Protein AF-I3YS91-F1 (afdb_monomer)

Foldseek 3Di:
DDDVLLVVLVVLVVVQPDKDKLVRCCVPPNVPDDSVVSVVSVVVCCVVPVQQWDWDDQDPVRIIITHGDPCSVVQVVVVHVVVVVVVVVVVVVVVVVVVVVVVVVVVVVVVVVVVVVVVVVVVVVVVVVVVVVVVVVVVVVVVVVVVVVVVVVVVVVVVVVVVD

Secondary structure (DSSP, 8-state):
---HHHHHHHHHHHSTT--EEHHHHHHHH-TTS-HHHHHHHHHHHHHH-GGGEEEE---TT-PPEEEE-THHHHHHHTTHHHHHHHHHHHHHHHHHHHHHHHHHHHHHHHHHHHHHHHHHHHHHHHHHHHHHHHHHHHHHHHHHHHHHHHHHHHHHHHHHHHT-

Sequence (164 aa):
MKDNKDIILEFLSKNRNQEYNQRGLKEELFPALNEDIVKDLLYQIIKYKSNLLNVFNETNLGVLFVQYTGLVDSFLLNGGFTKIETDLKIEGGILQQKESLEIENLELENANMKYQESIREKEEQIRNLNKDNLRLNNWDIRFRWFIAIITFIIGFIINFILNR

Nearest PDB structures (foldseek):
  7ne9-assembly1_DDD  TM=6.459E-01  e=8.052E-02  Parasynechococcus marenigrum WH 8102
  7vo0-assembly1_H  TM=6.354E-01  e=1.847E-01  Streptomyces coelicolor A3(2)
  7x75-assembly1_K  TM=6.052E-01  e=4.514E-01  Streptomyces coelicolor A3(2)
  8s0f-assembly1_8  TM=6.708E-01  e=9.112E-01  Homo sapiens
  4rb1-assembly1_B-2  TM=6.482E-01  e=1.035E+00  Magnetospirillum gryphiswaldense MSR-1 v2

Organism: Aequorivita sublithincola (strain DSM 14238 / LMG 21431 / ACAM 643 / 9-3) (NCBI:txid746697)

Solvent-accessible surface area (backbone atoms only — not comparable to full-atom values): 8966 Å² total; per-residue (Å²): 131,81,40,70,62,44,55,52,52,52,51,28,66,74,40,54,91,49,75,41,38,34,62,57,47,23,69,76,76,34,73,90,55,55,53,68,57,46,42,48,47,51,49,52,48,40,72,76,42,54,75,41,44,47,71,49,78,64,42,101,83,74,49,48,35,38,27,46,33,89,51,39,62,61,42,50,76,72,44,37,58,43,42,53,56,50,51,54,52,50,53,53,50,51,49,53,52,50,52,53,52,52,51,51,50,54,52,51,52,52,51,51,52,56,51,53,52,54,50,54,54,50,53,50,51,52,53,50,52,52,51,50,52,53,50,52,53,55,46,52,57,53,50,53,53,50,52,53,51,52,53,51,52,52,52,51,52,54,52,57,62,73,77,105

pLDDT: mean 90.26, std 6.37, range [55.47, 97.38]

Structure (mmCIF, N/CA/C/O backbone):
data_AF-I3YS91-F1
#
_entry.id   AF-I3YS91-F1
#
loop_
_atom_site.group_PDB
_atom_site.id
_atom_site.type_symbol
_atom_site.label_atom_id
_atom_site.label_alt_id
_atom_site.label_comp_id
_atom_site.label_asym_id
_atom_site.label_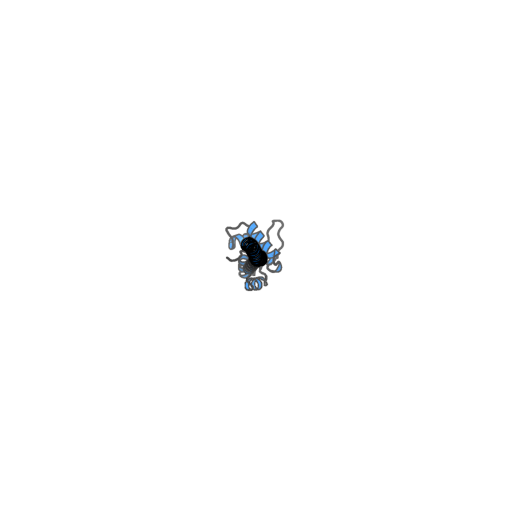entity_id
_atom_site.label_seq_id
_atom_site.pdbx_PDB_ins_code
_atom_site.Cartn_x
_atom_site.Cartn_y
_atom_site.Cartn_z
_atom_site.occupancy
_atom_site.B_iso_or_equiv
_atom_site.auth_seq_id
_atom_site.auth_comp_id
_atom_site.auth_asym_id
_atom_site.auth_atom_id
_atom_site.pdbx_PDB_model_num
ATOM 1 N N . MET A 1 1 ? -1.662 -5.785 20.286 1.00 69.75 1 MET A N 1
ATOM 2 C CA . MET A 1 1 ? -2.304 -5.085 21.419 1.00 69.75 1 MET A CA 1
ATOM 3 C C . MET A 1 1 ? -3.796 -5.116 21.152 1.00 69.75 1 MET A C 1
ATOM 5 O O . MET A 1 1 ? -4.166 -4.947 20.000 1.00 69.75 1 MET A O 1
ATOM 9 N N . LYS A 1 2 ? -4.614 -5.463 22.144 1.00 81.44 2 LYS A N 1
ATOM 10 C CA . LYS A 1 2 ? -6.062 -5.614 21.962 1.00 81.44 2 LYS A CA 1
ATOM 11 C C . LYS A 1 2 ? -6.729 -4.243 22.028 1.00 81.44 2 LYS A C 1
ATOM 13 O O . LYS A 1 2 ? -6.330 -3.448 22.876 1.00 81.44 2 LYS A O 1
ATOM 18 N N . ASP A 1 3 ? -7.688 -3.967 21.148 1.00 91.19 3 ASP A N 1
ATOM 19 C CA . ASP A 1 3 ? -8.396 -2.682 21.150 1.00 91.19 3 ASP A CA 1
ATOM 20 C C . ASP A 1 3 ? -9.199 -2.528 22.455 1.00 91.19 3 ASP A C 1
ATOM 22 O O . ASP A 1 3 ? -9.864 -3.464 22.910 1.00 91.19 3 ASP A O 1
ATOM 26 N N . ASN A 1 4 ? -9.153 -1.341 23.065 1.00 91.44 4 ASN A N 1
ATOM 27 C CA . ASN A 1 4 ? -9.882 -1.047 24.302 1.00 91.44 4 ASN A CA 1
ATOM 28 C C . ASN A 1 4 ? -11.399 -1.258 24.148 1.00 91.44 4 ASN A C 1
ATOM 30 O O . ASN A 1 4 ? -12.067 -1.639 25.109 1.00 91.44 4 ASN A O 1
ATOM 34 N N . LYS A 1 5 ? -11.947 -1.076 22.941 1.00 93.00 5 LYS A N 1
ATOM 35 C CA . LYS A 1 5 ? -13.353 -1.357 22.628 1.00 93.00 5 LYS A CA 1
ATOM 36 C C . LYS A 1 5 ? -13.676 -2.844 22.766 1.00 93.00 5 LYS A C 1
ATOM 38 O O . LYS A 1 5 ? -14.702 -3.190 23.345 1.00 93.00 5 LYS A O 1
ATOM 43 N N . ASP A 1 6 ? -12.787 -3.724 22.308 1.00 92.94 6 ASP A N 1
ATOM 44 C CA . ASP A 1 6 ? -12.970 -5.173 22.457 1.00 92.94 6 ASP A CA 1
ATOM 45 C C . ASP A 1 6 ? -12.884 -5.599 23.926 1.00 92.94 6 ASP A C 1
ATOM 47 O O . ASP A 1 6 ? -13.621 -6.485 24.348 1.00 92.94 6 ASP A O 1
ATOM 51 N N . ILE A 1 7 ? -12.041 -4.937 24.726 1.00 93.00 7 ILE A N 1
ATOM 52 C CA . ILE A 1 7 ? -11.949 -5.181 26.174 1.00 93.00 7 ILE A CA 1
ATOM 53 C C . ILE A 1 7 ? -13.278 -4.842 26.869 1.00 93.00 7 ILE A C 1
ATOM 55 O O . ILE A 1 7 ? -13.760 -5.633 27.683 1.00 93.00 7 ILE A O 1
ATOM 59 N N . ILE A 1 8 ? -13.905 -3.712 26.515 1.00 92.75 8 ILE A N 1
ATOM 60 C CA . ILE A 1 8 ? -15.240 -3.338 27.018 1.00 92.75 8 ILE A CA 1
ATOM 61 C C . ILE A 1 8 ? -16.268 -4.405 26.638 1.00 92.75 8 ILE A C 1
ATOM 63 O O . ILE A 1 8 ? -17.020 -4.882 27.488 1.00 92.75 8 ILE A O 1
ATOM 67 N N . LEU A 1 9 ? -16.290 -4.807 25.368 1.00 92.19 9 LEU A N 1
ATOM 68 C CA . LEU A 1 9 ? -17.232 -5.806 24.871 1.00 92.19 9 LEU A CA 1
ATOM 69 C C . LEU A 1 9 ? -17.065 -7.169 25.560 1.00 92.19 9 LEU A C 1
ATOM 71 O O . LEU A 1 9 ? -18.057 -7.806 25.917 1.00 92.19 9 LEU A O 1
ATOM 75 N N . GLU A 1 10 ? -15.831 -7.606 25.799 1.00 93.69 10 GLU A N 1
ATOM 76 C CA . GLU A 1 10 ? -15.554 -8.852 26.518 1.00 93.69 10 GLU A CA 1
ATOM 77 C C . GLU A 1 10 ? -16.002 -8.810 27.970 1.00 93.69 10 GLU A C 1
ATOM 79 O O . GLU A 1 10 ? -16.543 -9.793 28.482 1.00 93.69 10 GLU A O 1
ATOM 84 N N . PHE A 1 11 ? -15.791 -7.680 28.637 1.00 93.88 11 PHE A N 1
ATOM 85 C CA . PHE A 1 11 ? -16.259 -7.490 30.000 1.00 93.88 11 PHE A CA 1
ATOM 86 C C . PHE A 1 11 ? -17.786 -7.557 30.084 1.00 93.88 11 PHE A C 1
ATOM 88 O O . PHE A 1 11 ? -18.328 -8.270 30.930 1.00 93.88 11 PHE A O 1
ATOM 95 N N . LEU A 1 12 ? -18.484 -6.896 29.160 1.00 91.19 12 LEU A N 1
ATOM 96 C CA . LEU A 1 12 ? -19.942 -6.954 29.080 1.00 91.19 12 LEU A CA 1
ATOM 97 C C . LEU A 1 12 ? -20.440 -8.368 28.733 1.00 91.19 12 LEU A C 1
ATOM 99 O O . LEU A 1 12 ? -21.435 -8.817 29.296 1.00 91.19 12 LEU A O 1
ATOM 103 N N . SER A 1 13 ? -19.726 -9.116 27.882 1.00 91.44 13 SER A N 1
ATOM 104 C CA . SER A 1 13 ? -20.052 -10.522 27.577 1.00 91.44 13 SER A CA 1
ATOM 105 C C . SER A 1 13 ? -19.930 -11.450 28.790 1.00 91.44 13 SER A C 1
ATOM 107 O O . SER A 1 13 ? -20.696 -12.413 28.915 1.00 91.44 13 SER A O 1
ATOM 109 N N . LYS A 1 14 ? -19.022 -11.147 29.725 1.00 91.69 14 LYS A N 1
ATOM 110 C CA . LYS A 1 14 ? -18.905 -11.868 31.004 1.00 91.69 14 LYS A CA 1
ATOM 111 C C . LYS A 1 14 ? -19.992 -11.464 32.005 1.00 91.69 14 LYS A C 1
ATOM 113 O O . LYS A 1 14 ? -20.429 -12.307 32.782 1.00 91.69 14 LYS A O 1
ATOM 118 N N . ASN A 1 15 ? -20.475 -10.223 31.943 1.00 91.38 15 ASN A N 1
ATOM 119 C CA . ASN A 1 15 ? -21.446 -9.645 32.878 1.00 91.38 15 ASN A CA 1
ATOM 120 C C . ASN A 1 15 ? -22.791 -9.310 32.206 1.00 91.38 15 ASN A C 1
ATOM 122 O O . ASN A 1 15 ? -23.324 -8.212 32.343 1.00 91.38 15 ASN A O 1
ATOM 126 N N . ARG A 1 16 ? -23.361 -10.280 31.480 1.00 87.12 16 ARG A N 1
ATOM 127 C CA . ARG A 1 16 ? -24.479 -10.077 30.530 1.00 87.12 16 ARG A CA 1
ATOM 128 C C . ARG A 1 16 ? -25.725 -9.401 31.106 1.00 87.12 16 ARG A C 1
ATOM 130 O O . ARG A 1 16 ? -26.434 -8.718 30.378 1.00 87.12 16 ARG A O 1
ATOM 137 N N . ASN A 1 17 ? -25.994 -9.610 32.393 1.00 86.69 17 ASN A N 1
ATOM 138 C CA . ASN A 1 17 ? -27.211 -9.136 33.056 1.00 86.69 17 ASN A CA 1
ATOM 139 C C . ASN A 1 17 ? -27.021 -7.802 33.789 1.00 86.69 17 ASN A C 1
ATOM 141 O O . ASN A 1 17 ? -27.966 -7.322 34.407 1.00 86.69 17 ASN A O 1
ATOM 145 N N . GLN A 1 18 ? -25.818 -7.226 33.764 1.00 87.75 18 GLN A N 1
ATOM 146 C CA . GLN A 1 18 ? -25.514 -5.983 34.465 1.00 87.75 18 GLN A CA 1
ATOM 147 C C . GLN A 1 18 ? -25.410 -4.820 33.482 1.00 87.75 18 GLN A C 1
ATOM 149 O O . GLN A 1 18 ? -24.893 -4.949 32.372 1.00 87.75 18 GLN A O 1
ATOM 154 N N . GLU A 1 19 ? -25.938 -3.681 33.911 1.00 89.69 19 GLU A N 1
ATOM 155 C CA . GLU A 1 19 ? -25.785 -2.406 33.228 1.00 89.69 19 GLU A CA 1
ATOM 156 C C . GLU A 1 19 ? -24.573 -1.688 33.809 1.00 89.69 19 GLU A C 1
ATOM 158 O O . GLU A 1 19 ? -24.377 -1.662 35.026 1.00 89.69 19 GLU A O 1
ATOM 163 N N . TYR A 1 20 ? -23.778 -1.076 32.939 1.00 90.69 20 TYR A N 1
ATOM 164 C CA . TYR A 1 20 ? -22.620 -0.301 33.355 1.00 90.69 20 TYR A CA 1
ATOM 165 C C . TYR A 1 20 ? -22.677 1.094 32.754 1.00 90.69 20 TYR A C 1
ATOM 167 O O . TYR A 1 20 ? -23.084 1.285 31.609 1.00 90.69 20 TYR A O 1
ATOM 175 N N . ASN A 1 21 ? -22.232 2.073 33.535 1.00 90.12 21 ASN A N 1
ATOM 176 C CA . ASN A 1 21 ? -21.969 3.422 33.053 1.00 90.12 21 ASN A CA 1
ATOM 177 C C . ASN A 1 21 ? -20.466 3.645 32.837 1.00 90.12 21 ASN A C 1
ATOM 179 O O . ASN A 1 21 ? -19.640 2.803 33.201 1.00 90.12 21 ASN A O 1
ATOM 183 N N . GLN A 1 22 ? -20.096 4.800 32.274 1.00 90.00 22 GLN A N 1
ATOM 184 C CA . GLN A 1 22 ? -18.689 5.114 32.004 1.00 90.00 22 GLN A CA 1
ATOM 185 C C . GLN A 1 22 ? -17.802 5.091 33.262 1.00 90.00 22 GLN A C 1
ATOM 187 O O . GLN A 1 22 ? -16.633 4.719 33.178 1.00 90.00 22 GLN A O 1
ATOM 192 N N . ARG A 1 23 ? -18.355 5.435 34.433 1.00 90.62 23 ARG A N 1
ATOM 193 C CA . ARG A 1 23 ? -17.619 5.428 35.699 1.00 90.62 23 ARG A CA 1
ATOM 194 C C . ARG A 1 23 ? -17.347 4.002 36.179 1.00 90.62 23 ARG A C 1
ATOM 196 O O . ARG A 1 23 ? -16.210 3.692 36.507 1.00 90.62 23 ARG A O 1
ATOM 203 N N . GLY A 1 24 ? -18.352 3.129 36.144 1.00 89.88 24 GLY A N 1
ATOM 204 C CA . GLY A 1 24 ? -18.201 1.718 36.504 1.00 89.88 24 GLY A CA 1
ATOM 205 C C . GLY A 1 24 ? -17.226 0.993 35.576 1.00 89.88 24 GLY A C 1
ATOM 206 O O . GLY A 1 24 ? -16.358 0.264 36.041 1.00 89.88 24 GLY A O 1
ATOM 207 N N . LEU A 1 25 ? -17.288 1.259 34.266 1.00 91.94 25 LEU A N 1
ATOM 208 C CA . LEU A 1 25 ? -16.325 0.691 33.315 1.00 91.94 25 LEU A CA 1
ATOM 209 C C . LEU A 1 25 ? -14.904 1.219 33.530 1.00 91.94 25 LEU A C 1
ATOM 211 O O . LEU A 1 25 ? -13.947 0.463 33.383 1.00 91.94 25 LEU A O 1
ATOM 215 N N . LYS A 1 26 ? -14.743 2.498 33.884 1.00 93.75 26 LYS A N 1
ATOM 216 C CA . LYS A 1 26 ? -13.437 3.058 34.245 1.00 93.75 26 LYS A CA 1
ATOM 217 C C . LYS A 1 26 ? -12.863 2.362 35.477 1.00 93.75 26 LYS A C 1
ATOM 219 O O . LYS A 1 26 ? -11.717 1.931 35.430 1.00 93.75 26 LYS A O 1
ATOM 224 N N . GLU A 1 27 ? -13.637 2.269 36.556 1.00 93.06 27 GLU A N 1
ATOM 225 C CA . GLU A 1 27 ? -13.187 1.681 37.824 1.00 93.06 27 GLU A CA 1
ATOM 226 C C . GLU A 1 27 ? -12.754 0.212 37.644 1.00 93.06 27 GLU A C 1
ATOM 228 O O . GLU A 1 27 ? -11.719 -0.181 38.180 1.00 93.06 27 GLU A O 1
ATOM 233 N N . GLU A 1 28 ? -13.472 -0.558 36.821 1.00 92.56 28 GLU A N 1
ATOM 234 C CA . GLU A 1 28 ? -13.205 -1.988 36.598 1.00 92.56 28 GLU A CA 1
ATOM 235 C C . GLU A 1 28 ? -12.143 -2.278 35.521 1.00 92.56 28 GLU A C 1
ATOM 237 O O . GLU A 1 28 ? -11.308 -3.168 35.687 1.00 92.56 28 GLU A O 1
ATOM 242 N N . LEU A 1 29 ? -12.168 -1.564 34.390 1.00 92.19 29 LEU A N 1
ATOM 243 C CA . LEU A 1 29 ? -11.352 -1.906 33.215 1.00 92.19 29 LEU A CA 1
ATOM 244 C C . LEU A 1 29 ? -10.192 -0.950 32.975 1.00 92.19 29 LEU A C 1
ATOM 246 O O . LEU A 1 29 ? -9.141 -1.364 32.483 1.00 92.19 29 LEU A O 1
ATOM 250 N N . PHE A 1 30 ? -10.378 0.332 33.281 1.00 93.75 30 PHE A N 1
ATOM 251 C CA . PHE A 1 30 ? -9.448 1.381 32.880 1.00 93.75 30 PHE A CA 1
ATOM 252 C C . PHE A 1 30 ? -9.214 2.406 33.996 1.00 93.75 30 PHE A C 1
ATOM 254 O O . PHE A 1 30 ? -9.480 3.594 33.798 1.00 93.75 30 PHE A O 1
ATOM 261 N N . PRO A 1 31 ? -8.661 1.998 35.155 1.00 90.94 31 PRO A N 1
ATOM 262 C CA . PRO A 1 31 ? -8.525 2.884 36.314 1.00 90.94 31 PRO A CA 1
ATOM 263 C C . PRO A 1 31 ? -7.623 4.098 36.043 1.00 90.94 31 PRO A C 1
ATOM 265 O O . PRO A 1 31 ? -7.748 5.128 36.700 1.00 90.94 31 PRO A O 1
ATOM 268 N N . ALA A 1 32 ? -6.729 3.992 35.055 1.00 91.12 32 ALA A N 1
ATOM 269 C CA . ALA A 1 32 ? -5.846 5.071 34.621 1.00 91.12 32 ALA A CA 1
ATOM 270 C C . ALA A 1 32 ? -6.478 6.035 33.595 1.00 91.12 32 ALA A C 1
ATOM 272 O O . ALA A 1 32 ? -5.897 7.086 33.325 1.00 91.12 32 ALA A O 1
ATOM 273 N N . LEU A 1 33 ? -7.623 5.692 32.989 1.00 92.25 33 LEU A N 1
ATOM 274 C CA . LEU A 1 33 ? -8.277 6.534 31.983 1.00 92.25 33 LEU A CA 1
ATOM 275 C C . LEU A 1 33 ? -9.258 7.520 32.619 1.00 92.25 33 LEU A C 1
ATOM 277 O O . LEU A 1 33 ? -9.809 7.298 33.698 1.00 92.25 33 LEU A O 1
ATOM 281 N N . ASN A 1 34 ? -9.498 8.622 31.912 1.00 92.25 34 ASN A N 1
ATOM 282 C CA . ASN A 1 34 ? -10.510 9.589 32.307 1.00 92.25 34 ASN A CA 1
ATOM 283 C C . ASN A 1 34 ? -11.914 9.120 31.888 1.00 92.25 34 ASN A C 1
ATOM 285 O O . ASN A 1 34 ? -12.062 8.405 30.895 1.00 92.25 34 ASN A O 1
ATOM 289 N N . GLU A 1 35 ? -12.948 9.542 32.619 1.00 89.50 35 GLU A N 1
ATOM 290 C CA . GLU A 1 35 ? -14.338 9.120 32.358 1.00 89.50 35 GLU A CA 1
ATOM 291 C C . GLU A 1 35 ? -14.805 9.530 30.960 1.00 89.50 35 GLU A C 1
ATOM 293 O O . GLU A 1 35 ? -15.455 8.743 30.275 1.00 89.50 35 GLU A O 1
ATOM 298 N N . ASP A 1 36 ? -14.383 10.709 30.500 1.00 88.94 36 ASP A N 1
ATOM 299 C CA . ASP A 1 36 ? -14.676 11.209 29.156 1.00 88.94 36 ASP A CA 1
ATOM 300 C C . ASP A 1 36 ? -14.083 10.320 28.057 1.00 88.94 36 ASP A C 1
ATOM 302 O O . ASP A 1 36 ? -14.711 10.117 27.023 1.00 88.94 36 ASP A O 1
ATOM 306 N N . ILE A 1 37 ? -12.901 9.736 28.287 1.00 91.62 37 ILE A N 1
ATOM 307 C CA . ILE A 1 37 ? -12.258 8.833 27.319 1.00 91.62 37 ILE A CA 1
ATOM 308 C C . ILE A 1 37 ? -13.036 7.519 27.243 1.00 91.62 37 ILE A C 1
ATOM 310 O O . ILE A 1 37 ? -13.280 7.003 26.156 1.00 91.62 37 ILE A O 1
ATOM 314 N N . VAL A 1 38 ? -13.459 6.977 28.389 1.00 92.06 38 VAL A N 1
ATOM 315 C CA . VAL A 1 38 ? -14.287 5.761 28.419 1.00 92.06 38 VAL A CA 1
ATOM 316 C C . VAL A 1 38 ? -15.637 6.018 27.749 1.00 92.06 38 VAL A C 1
ATOM 318 O O . VAL A 1 38 ? -16.109 5.185 26.977 1.00 92.06 38 VAL A O 1
ATOM 321 N N . LYS A 1 39 ? -16.229 7.196 27.975 1.00 91.31 39 LYS A N 1
ATOM 322 C CA . LYS A 1 39 ? -17.451 7.627 27.293 1.00 91.31 39 LYS A CA 1
ATOM 323 C C . LYS A 1 39 ? -17.253 7.724 25.777 1.00 91.31 39 LYS A C 1
ATOM 325 O O . LYS A 1 39 ? -18.088 7.225 25.026 1.00 91.31 39 LYS A O 1
ATOM 330 N N . ASP A 1 40 ? -16.143 8.302 25.323 1.00 92.25 40 ASP A N 1
ATOM 331 C CA . ASP A 1 40 ? -15.808 8.375 23.899 1.00 92.25 40 ASP A CA 1
ATOM 332 C C . ASP A 1 40 ? -15.663 6.979 23.274 1.00 92.25 40 ASP A C 1
ATOM 334 O O . ASP A 1 40 ? -16.247 6.712 22.224 1.00 92.25 40 ASP A O 1
ATOM 338 N N . LEU A 1 41 ? -14.998 6.037 23.954 1.00 92.12 41 LEU A N 1
ATOM 339 C CA . LEU A 1 41 ? -14.907 4.644 23.497 1.00 92.12 41 LEU A CA 1
ATOM 340 C C . LEU A 1 41 ? -16.289 3.999 23.323 1.00 92.12 41 LEU A C 1
ATOM 342 O O . LEU A 1 41 ? -16.522 3.314 22.324 1.00 92.12 41 LEU A O 1
ATOM 346 N N . LEU A 1 42 ? -17.223 4.238 24.249 1.00 91.38 42 LEU A N 1
ATOM 347 C CA . LEU A 1 42 ? -18.601 3.756 24.116 1.00 91.38 42 LEU A CA 1
ATOM 348 C C . LEU A 1 42 ? -19.299 4.368 22.900 1.00 91.38 42 LEU A C 1
ATOM 350 O O . LEU A 1 42 ? -19.907 3.635 22.117 1.00 91.38 42 LEU A O 1
ATOM 354 N N . TYR A 1 43 ? -19.170 5.680 22.684 1.00 91.62 43 TYR A N 1
ATOM 355 C CA . TYR A 1 43 ? -19.719 6.313 21.484 1.00 91.62 43 TYR A CA 1
ATOM 356 C C . TYR A 1 43 ? -19.094 5.774 20.203 1.00 91.62 43 TYR A C 1
ATOM 358 O O . TYR A 1 43 ? -19.814 5.597 19.224 1.00 91.62 43 TYR A O 1
ATOM 366 N N . GLN A 1 44 ? -17.795 5.476 20.183 1.00 90.94 44 GLN A N 1
ATOM 367 C CA . GLN A 1 44 ? -17.154 4.866 19.020 1.00 90.94 44 GLN A CA 1
ATOM 368 C C . GLN A 1 44 ? -17.749 3.486 18.710 1.00 90.94 44 GLN A C 1
ATOM 370 O O . GLN A 1 44 ? -18.043 3.203 17.547 1.00 90.94 44 GLN A O 1
ATOM 375 N N . ILE A 1 45 ? -17.987 2.654 19.733 1.00 91.06 45 ILE A N 1
ATOM 376 C CA . ILE A 1 45 ? -18.650 1.350 19.565 1.00 91.06 45 ILE A CA 1
ATOM 377 C C . ILE A 1 45 ? -20.056 1.544 18.987 1.00 91.06 45 ILE A C 1
ATOM 379 O O . ILE A 1 45 ? -20.398 0.919 17.983 1.00 91.06 45 ILE A O 1
ATOM 383 N N . ILE A 1 46 ? -20.845 2.444 19.580 1.00 89.62 46 ILE A N 1
ATOM 384 C CA . ILE A 1 46 ? -22.226 2.725 19.162 1.00 89.62 46 ILE A CA 1
ATOM 385 C C . ILE A 1 46 ? -22.267 3.283 17.735 1.00 89.62 46 ILE A C 1
ATOM 387 O O . ILE A 1 46 ? -23.090 2.858 16.926 1.00 89.62 46 ILE A O 1
ATOM 391 N N . LYS A 1 47 ? -21.370 4.215 17.403 1.00 89.75 47 LYS A N 1
ATOM 392 C CA . LYS A 1 47 ? -21.275 4.837 16.079 1.00 89.75 47 LYS A CA 1
ATOM 393 C C . LYS A 1 47 ? -20.918 3.815 15.010 1.00 89.75 47 LYS A C 1
ATOM 395 O O . LYS A 1 47 ? -21.476 3.862 13.919 1.00 89.75 47 LYS A O 1
ATOM 400 N N . TYR A 1 48 ? -19.979 2.921 15.309 1.00 86.88 48 TYR A N 1
ATOM 401 C CA . TYR A 1 48 ? -19.556 1.909 14.351 1.00 86.88 48 TYR A CA 1
ATOM 402 C C . TYR A 1 48 ? -20.625 0.831 14.174 1.00 86.88 48 TYR A C 1
ATOM 404 O O . TYR A 1 48 ? -20.904 0.402 13.054 1.00 86.88 48 TYR A O 1
ATOM 412 N N . LYS A 1 49 ? -21.233 0.384 15.278 1.00 86.06 49 LYS A N 1
ATOM 413 C CA . LYS A 1 49 ? -22.229 -0.680 15.246 1.00 86.06 49 LYS A CA 1
ATOM 414 C C . LYS A 1 49 ? -23.194 -0.576 16.429 1.00 86.06 49 LYS A C 1
ATOM 416 O O . LYS A 1 49 ? -23.016 -1.199 17.474 1.00 86.06 49 LYS A O 1
ATOM 421 N N . SER A 1 50 ? -24.257 0.197 16.221 1.00 85.31 50 SER A N 1
ATOM 422 C CA . SER A 1 50 ? -25.235 0.581 17.249 1.00 85.31 50 SER A CA 1
ATOM 423 C C . SER A 1 50 ? -25.987 -0.584 17.886 1.00 85.31 50 SER A C 1
ATOM 425 O O . SER A 1 50 ? -26.450 -0.463 19.012 1.00 85.31 50 SER A O 1
ATOM 427 N N . ASN A 1 51 ? -26.083 -1.726 17.204 1.00 87.69 51 ASN A N 1
ATOM 428 C CA . ASN A 1 51 ? -26.752 -2.920 17.713 1.00 87.69 51 ASN A CA 1
ATOM 429 C C . ASN A 1 51 ? -25.851 -3.828 18.567 1.00 87.69 51 ASN A C 1
ATOM 431 O O . ASN A 1 51 ? -26.327 -4.857 19.037 1.00 87.69 51 ASN A O 1
ATOM 435 N N . LEU A 1 52 ? -24.572 -3.487 18.775 1.00 88.56 52 LEU A N 1
ATOM 436 C CA . LEU A 1 52 ? -23.707 -4.253 19.682 1.00 88.56 52 LEU A CA 1
ATOM 437 C C . LEU A 1 52 ? -24.046 -4.019 21.153 1.00 88.56 52 LEU A C 1
ATOM 439 O O . LEU A 1 52 ? -23.822 -4.912 21.965 1.00 88.56 52 LEU A O 1
ATOM 443 N N . LEU A 1 53 ? -24.586 -2.855 21.505 1.00 89.50 53 LEU A N 1
ATOM 444 C CA . LEU A 1 53 ? -24.876 -2.481 22.885 1.00 89.50 53 LEU A CA 1
ATOM 445 C C . LEU A 1 53 ? -26.337 -2.059 23.014 1.00 89.50 53 LEU A C 1
ATOM 447 O O . LEU A 1 53 ? -26.845 -1.308 22.185 1.00 89.50 53 LEU A O 1
ATOM 451 N N . ASN A 1 54 ? -26.991 -2.501 24.084 1.00 85.25 54 ASN A N 1
ATOM 452 C CA . ASN A 1 54 ? -28.244 -1.903 24.517 1.00 85.25 54 ASN A CA 1
ATOM 453 C C . ASN A 1 54 ? -27.887 -0.607 25.234 1.00 85.25 54 ASN A C 1
ATOM 455 O O . ASN A 1 54 ? -27.240 -0.636 26.280 1.00 85.25 54 ASN A O 1
ATOM 459 N N . VAL A 1 55 ? -28.260 0.520 24.638 1.00 84.19 55 VAL A N 1
ATOM 460 C CA . VAL A 1 55 ? -27.984 1.847 25.183 1.00 84.19 55 VAL A CA 1
ATOM 461 C C . VAL A 1 55 ? -29.258 2.371 25.824 1.00 84.19 55 VAL A C 1
ATOM 463 O O . VAL A 1 55 ? -30.269 2.548 25.142 1.00 84.19 55 VAL A O 1
ATOM 466 N N . PHE A 1 56 ? -29.209 2.631 27.125 1.00 80.00 56 PHE A N 1
ATOM 467 C CA . PHE A 1 56 ? -30.292 3.305 27.830 1.00 80.00 56 PHE A CA 1
ATOM 468 C C . PHE A 1 56 ? -30.020 4.809 27.805 1.00 80.00 56 PHE A C 1
ATOM 470 O O . PHE A 1 56 ? -28.873 5.232 27.966 1.00 80.00 56 PHE A O 1
ATOM 477 N N . ASN A 1 57 ? -31.069 5.593 27.526 1.00 66.12 57 ASN A N 1
ATOM 478 C CA . ASN A 1 57 ? -30.984 7.024 27.227 1.00 66.12 57 ASN A CA 1
ATOM 479 C C . ASN A 1 57 ? -30.006 7.767 28.141 1.00 66.12 57 ASN A C 1
ATOM 481 O O . ASN A 1 57 ? -30.028 7.609 29.364 1.00 66.12 57 ASN A O 1
ATOM 485 N N . GLU A 1 58 ? -29.187 8.618 27.524 1.00 70.31 58 GLU A N 1
ATOM 486 C CA . GLU A 1 58 ? -28.282 9.498 28.243 1.00 70.31 58 GLU A CA 1
ATOM 487 C C . GLU A 1 58 ? -29.095 10.395 29.177 1.00 70.31 58 GLU A C 1
ATOM 489 O O . GLU A 1 58 ? -30.016 11.102 28.761 1.00 70.31 58 GLU A O 1
ATOM 494 N N . THR A 1 59 ? -28.792 10.323 30.470 1.00 71.75 59 THR A N 1
ATOM 495 C CA . THR A 1 59 ? -29.437 11.208 31.444 1.00 71.75 59 THR A CA 1
ATOM 496 C C . THR A 1 59 ? -29.087 12.665 31.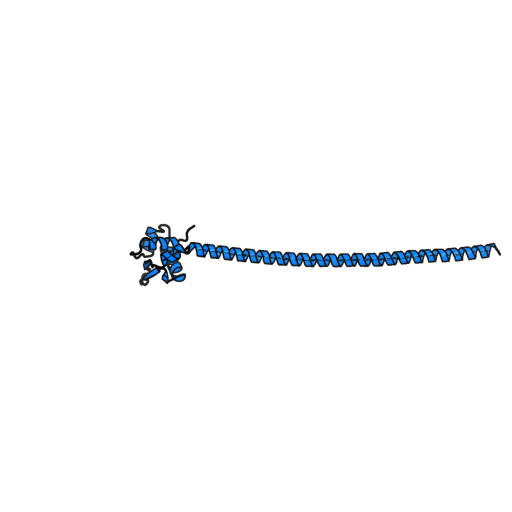125 1.00 71.75 59 THR A C 1
ATOM 498 O O . THR A 1 59 ? -28.041 12.940 30.541 1.00 71.75 59 THR A O 1
ATOM 501 N N . ASN A 1 60 ? -29.887 13.630 31.592 1.00 69.06 60 ASN A N 1
ATOM 502 C CA . ASN A 1 60 ? -29.575 15.067 31.462 1.00 69.06 60 ASN A CA 1
ATOM 503 C C . ASN A 1 60 ? -28.202 15.468 32.056 1.00 69.06 60 ASN A C 1
ATOM 505 O O . ASN A 1 60 ? -27.741 16.586 31.855 1.00 69.06 60 ASN A O 1
ATOM 509 N N . LEU A 1 61 ? -27.566 14.563 32.805 1.00 65.81 61 LEU A N 1
ATOM 510 C CA . LEU A 1 61 ? -26.246 14.704 33.417 1.00 65.81 61 LEU A CA 1
ATOM 511 C C . LEU A 1 61 ? -25.116 14.106 32.559 1.00 65.81 61 LEU A C 1
ATOM 513 O O . LEU A 1 61 ? -23.975 14.045 33.008 1.00 65.81 61 LEU A O 1
ATOM 517 N N . GLY A 1 62 ? -25.412 13.631 31.348 1.00 74.25 62 GLY A N 1
ATOM 518 C CA . GLY A 1 62 ? -24.420 13.075 30.432 1.00 74.25 62 GLY A CA 1
ATOM 519 C C . GLY A 1 62 ? -23.938 11.665 30.795 1.00 74.25 62 GLY A C 1
ATOM 520 O O . GLY A 1 62 ? -22.840 11.268 30.395 1.00 74.25 62 GLY A O 1
ATOM 521 N N . VAL A 1 63 ? -24.709 10.919 31.594 1.00 78.81 63 VAL A N 1
ATOM 522 C CA . VAL A 1 63 ? -24.390 9.530 31.971 1.00 78.81 63 VAL A CA 1
ATOM 523 C C . VAL A 1 63 ? -24.996 8.564 30.965 1.00 78.81 63 VAL A C 1
ATOM 525 O O . VAL A 1 63 ? -26.213 8.573 30.778 1.00 78.81 63 VAL A O 1
ATOM 528 N N . LEU A 1 64 ? -24.138 7.742 30.357 1.00 84.62 64 LEU A N 1
ATOM 529 C CA . LEU A 1 64 ? -24.488 6.747 29.350 1.00 84.62 64 LEU A CA 1
ATOM 530 C C . LEU A 1 64 ? -24.470 5.361 29.993 1.00 84.62 64 LEU A C 1
ATOM 532 O O . LEU A 1 64 ? -23.432 4.933 30.499 1.00 84.62 64 LEU A O 1
ATOM 536 N N . PHE A 1 65 ? -25.601 4.661 29.958 1.00 86.06 65 PHE A N 1
ATOM 537 C CA . PHE A 1 65 ? -25.702 3.288 30.444 1.00 86.06 65 PHE A CA 1
ATOM 538 C C . PHE A 1 65 ? -25.724 2.326 29.264 1.00 86.06 65 PHE A C 1
ATOM 540 O O . PHE A 1 65 ? -26.494 2.502 28.317 1.00 86.06 65 PHE A O 1
ATOM 547 N N . VAL A 1 66 ? -24.869 1.310 29.332 1.00 88.75 66 VAL A N 1
ATOM 548 C CA . VAL A 1 66 ? -24.743 0.286 28.300 1.00 88.75 66 VAL A CA 1
ATOM 549 C C . VAL A 1 66 ? -24.890 -1.105 28.897 1.00 88.75 66 VAL A C 1
ATOM 551 O O . VAL A 1 66 ? -24.446 -1.380 30.014 1.00 88.75 66 VAL A O 1
ATOM 554 N N . GLN A 1 67 ? -25.490 -1.996 28.119 1.00 89.44 67 GLN A N 1
ATOM 555 C CA . GLN A 1 67 ? -25.619 -3.409 28.440 1.00 89.44 67 GLN A CA 1
ATOM 556 C C . GLN A 1 67 ? -25.249 -4.264 27.230 1.00 89.44 67 GLN A C 1
ATOM 558 O O . GLN A 1 67 ? -25.385 -3.862 26.070 1.00 89.44 67 GLN A O 1
ATOM 563 N N . TYR A 1 68 ? -24.765 -5.465 27.528 1.00 90.62 68 TYR A N 1
ATOM 564 C CA . TYR A 1 68 ? -24.484 -6.504 26.551 1.00 90.62 68 TYR A CA 1
ATOM 565 C C . TYR A 1 68 ? -25.694 -6.816 25.655 1.00 90.62 68 TYR A C 1
ATOM 567 O O . TYR A 1 68 ? -26.836 -6.870 26.110 1.00 90.62 68 TYR A O 1
ATOM 575 N N . THR A 1 69 ? -25.415 -7.120 24.388 1.00 88.38 69 THR A N 1
ATOM 576 C CA . THR A 1 69 ? -26.375 -7.741 23.467 1.00 88.38 69 THR A CA 1
ATOM 577 C C . THR A 1 69 ? -25.840 -9.087 22.994 1.00 88.38 69 THR A C 1
ATOM 579 O O . THR A 1 69 ? -24.628 -9.281 22.894 1.00 88.38 69 THR A O 1
ATOM 582 N N . GLY A 1 70 ? -26.729 -10.002 22.599 1.00 85.75 70 GLY A N 1
ATOM 583 C CA . GLY A 1 70 ? -26.330 -11.303 22.040 1.00 85.75 70 GLY A CA 1
ATOM 584 C C . GLY A 1 70 ? -25.445 -11.223 20.783 1.00 85.75 70 GLY A C 1
ATOM 585 O O . GLY A 1 70 ? -24.844 -12.219 20.390 1.00 85.75 70 GLY A O 1
ATOM 586 N N . LEU A 1 71 ? -25.330 -10.047 20.150 1.00 88.44 71 LEU A N 1
ATOM 587 C CA . LEU A 1 71 ? -24.496 -9.833 18.965 1.00 88.44 71 LEU A CA 1
ATOM 588 C C . LEU A 1 71 ? -23.011 -9.636 19.298 1.00 88.44 71 LEU A C 1
ATOM 590 O O . LEU A 1 71 ? -22.169 -9.852 18.423 1.00 88.44 71 LEU A O 1
ATOM 594 N N . VAL A 1 72 ? -22.678 -9.277 20.541 1.00 89.62 72 VAL A N 1
ATOM 595 C CA . VAL A 1 72 ? -21.294 -9.032 20.975 1.00 89.62 72 VAL A CA 1
ATOM 596 C C . VAL A 1 72 ? -20.426 -10.276 20.812 1.00 89.62 72 VAL A C 1
ATOM 598 O O . VAL A 1 72 ? -19.331 -10.179 20.264 1.00 89.62 72 VAL A O 1
ATOM 601 N N . ASP A 1 73 ? -20.926 -11.454 21.194 1.00 89.06 73 ASP A N 1
ATOM 602 C CA . ASP A 1 73 ? -20.157 -12.703 21.094 1.00 89.06 73 ASP A CA 1
ATOM 603 C C . ASP A 1 73 ? -19.814 -13.022 19.638 1.00 89.06 73 ASP A C 1
ATOM 605 O O . ASP A 1 73 ? -18.666 -13.311 19.308 1.00 89.06 73 ASP A O 1
ATOM 609 N N . SER A 1 74 ? -20.802 -12.902 18.745 1.00 91.12 74 SER A N 1
ATOM 610 C CA . SER A 1 74 ? -20.597 -13.123 17.311 1.00 91.12 74 SER A CA 1
ATOM 611 C C . SER A 1 74 ? -19.603 -12.126 16.710 1.00 91.12 74 SER A C 1
ATOM 613 O O . SER A 1 74 ? -18.830 -12.473 15.821 1.00 91.12 74 SER A O 1
ATOM 615 N N . PHE A 1 75 ? -19.589 -10.887 17.200 1.00 92.44 75 PHE A N 1
ATOM 616 C CA . PHE A 1 75 ? -18.675 -9.853 16.733 1.00 92.44 75 PHE A CA 1
ATOM 617 C C . PHE A 1 75 ? -17.237 -10.105 17.205 1.00 92.44 75 PHE A C 1
ATOM 619 O O . PHE A 1 75 ? -16.312 -10.050 16.395 1.00 92.44 75 PHE A O 1
ATOM 626 N N . LEU A 1 76 ? -17.057 -10.461 18.479 1.00 91.62 76 LEU A N 1
ATOM 627 C CA . LEU A 1 76 ? -15.752 -10.806 19.045 1.00 91.62 76 LEU A CA 1
ATOM 628 C C . LEU A 1 76 ? -15.171 -12.084 18.421 1.00 91.62 76 LEU A C 1
ATOM 630 O O . LEU A 1 76 ? -13.983 -12.117 18.109 1.00 91.62 76 LEU A O 1
ATOM 634 N N . LEU A 1 77 ? -16.001 -13.102 18.154 1.00 91.62 77 LEU A N 1
ATOM 635 C CA . LEU A 1 77 ? -15.583 -14.319 17.440 1.00 91.62 77 LEU A CA 1
ATOM 636 C C . LEU A 1 77 ? -15.078 -14.025 16.023 1.00 91.62 77 LEU A C 1
ATOM 638 O O . LEU A 1 77 ? -1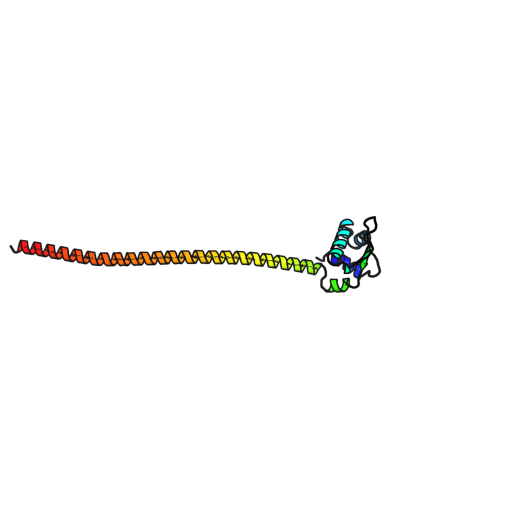4.172 -14.697 15.538 1.00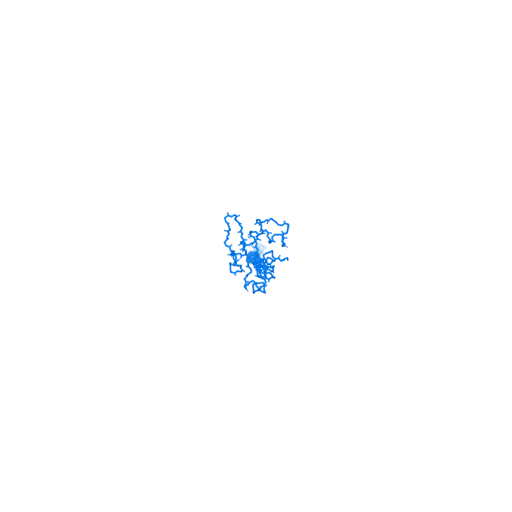 91.62 77 LEU A O 1
ATOM 642 N N . ASN A 1 78 ? -15.624 -12.994 15.375 1.00 90.25 78 ASN A N 1
ATOM 643 C CA . ASN A 1 78 ? -15.168 -12.534 14.065 1.00 90.25 78 ASN A CA 1
ATOM 644 C C . ASN A 1 78 ? -13.919 -11.632 14.131 1.00 90.25 78 ASN A C 1
ATOM 646 O O . ASN A 1 78 ? -13.512 -11.084 13.107 1.00 90.25 78 ASN A O 1
ATOM 650 N N . GLY A 1 79 ? -13.288 -11.499 15.303 1.00 86.81 79 GLY A N 1
ATOM 651 C CA . GLY A 1 79 ? -12.045 -10.751 15.508 1.00 86.81 79 GLY A CA 1
ATOM 652 C C . GLY A 1 79 ? -12.223 -9.329 16.048 1.00 86.81 79 GLY A C 1
ATOM 653 O O . GLY A 1 79 ? -11.220 -8.661 16.303 1.00 86.81 79 GLY A O 1
ATOM 654 N N . GLY A 1 80 ? -13.464 -8.877 16.252 1.00 91.94 80 GLY A N 1
ATOM 655 C CA . GLY A 1 80 ? -13.772 -7.601 16.898 1.00 91.94 80 GLY A CA 1
ATOM 656 C C . GLY A 1 80 ? -13.224 -6.362 16.179 1.00 91.94 80 GLY A C 1
ATOM 657 O O . GLY A 1 80 ? -12.941 -6.370 14.977 1.00 91.94 80 GLY A O 1
ATOM 658 N N . PHE A 1 81 ? -13.068 -5.278 16.935 1.00 92.19 81 PHE A N 1
ATOM 659 C CA . PHE A 1 81 ? -12.461 -4.030 16.473 1.00 92.19 81 PHE A CA 1
ATOM 660 C C . PHE A 1 81 ? -10.969 -4.173 16.186 1.00 92.19 81 PHE A C 1
ATOM 662 O O . PHE A 1 81 ? -10.469 -3.526 15.268 1.00 92.19 81 PHE A O 1
ATOM 669 N N . THR A 1 82 ? -10.276 -5.058 16.905 1.00 90.50 82 THR A N 1
ATOM 670 C CA . THR A 1 82 ? -8.850 -5.327 16.690 1.00 90.50 82 THR A CA 1
ATOM 671 C C . THR A 1 82 ? -8.599 -5.785 15.253 1.00 90.50 82 THR A C 1
ATOM 673 O O . THR A 1 82 ? -7.691 -5.270 14.605 1.00 90.50 82 THR A O 1
ATOM 676 N N . LYS A 1 83 ? -9.426 -6.703 14.728 1.00 90.75 83 LYS A N 1
ATOM 677 C CA . LYS A 1 83 ? -9.297 -7.170 13.342 1.00 90.75 83 LYS A CA 1
ATOM 678 C C . LYS A 1 83 ? -9.575 -6.059 12.329 1.00 90.75 83 LYS A C 1
ATOM 680 O O . LYS A 1 83 ? -8.842 -5.913 11.360 1.00 90.75 83 LYS A O 1
ATOM 685 N N . ILE A 1 84 ? -10.602 -5.249 12.571 1.00 88.38 84 ILE A N 1
ATOM 686 C CA . ILE A 1 84 ? -10.941 -4.125 11.689 1.00 88.38 84 ILE A CA 1
ATOM 687 C C . ILE A 1 84 ? -9.770 -3.139 11.603 1.00 88.38 84 ILE A C 1
ATOM 689 O O . ILE A 1 84 ? -9.403 -2.706 10.514 1.00 88.38 84 ILE A O 1
ATOM 693 N N . GLU A 1 85 ? -9.153 -2.800 12.736 1.00 86.31 85 GLU A N 1
ATOM 694 C CA . GLU A 1 85 ? -8.010 -1.888 12.755 1.00 86.31 85 GLU A CA 1
ATOM 695 C C . GLU A 1 85 ? -6.790 -2.486 12.038 1.00 86.31 85 GLU A C 1
ATOM 697 O O . GLU A 1 85 ? -6.080 -1.774 11.324 1.00 86.31 85 GLU A O 1
ATOM 702 N N . THR A 1 86 ? -6.542 -3.791 12.197 1.00 87.38 86 THR A N 1
ATOM 703 C CA . THR A 1 86 ? -5.449 -4.459 11.479 1.00 87.38 86 THR A CA 1
ATOM 704 C C . THR A 1 86 ? -5.701 -4.515 9.982 1.00 87.38 86 THR A C 1
ATOM 706 O O . THR A 1 86 ? -4.790 -4.201 9.221 1.00 87.38 86 THR A O 1
ATOM 709 N N . ASP A 1 87 ? -6.920 -4.850 9.560 1.00 88.38 87 ASP A N 1
ATOM 710 C CA . ASP A 1 87 ? -7.282 -4.960 8.146 1.00 88.38 87 ASP A CA 1
ATOM 711 C C . ASP A 1 87 ? -7.150 -3.590 7.461 1.00 88.38 87 ASP A C 1
ATOM 713 O O . ASP A 1 87 ? -6.507 -3.485 6.420 1.00 88.38 87 ASP A O 1
ATOM 717 N N . LEU A 1 88 ? -7.609 -2.511 8.110 1.00 87.69 88 LEU A N 1
ATOM 718 C CA . LEU A 1 88 ? -7.437 -1.139 7.614 1.00 87.69 88 LEU A CA 1
ATOM 719 C C . LEU A 1 88 ? -5.963 -0.728 7.486 1.00 87.69 88 LEU A C 1
ATOM 721 O O . LEU A 1 88 ? -5.581 -0.074 6.515 1.00 87.69 88 LEU A O 1
ATOM 725 N N . LYS A 1 89 ? -5.114 -1.098 8.455 1.00 87.06 89 LYS A N 1
ATOM 726 C CA . LYS A 1 89 ? -3.668 -0.821 8.381 1.00 87.06 89 LYS A CA 1
ATOM 727 C C . LYS A 1 89 ? -3.004 -1.598 7.249 1.00 87.06 89 LYS A C 1
AT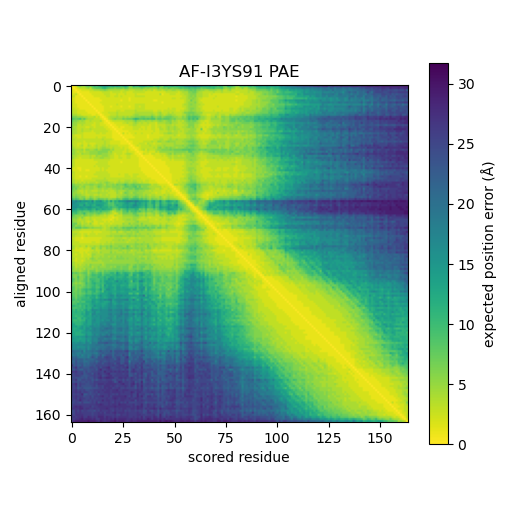OM 729 O O . LYS A 1 89 ? -2.140 -1.048 6.569 1.00 87.06 89 LYS A O 1
ATOM 734 N N . ILE A 1 90 ? -3.402 -2.853 7.050 1.00 88.44 90 ILE A N 1
ATOM 735 C CA . ILE A 1 90 ? -2.898 -3.698 5.966 1.00 88.44 90 ILE A CA 1
ATOM 736 C C . ILE A 1 90 ? -3.311 -3.110 4.616 1.00 88.44 90 ILE A C 1
ATOM 738 O O . ILE A 1 90 ? -2.449 -2.906 3.767 1.00 88.44 90 ILE A O 1
ATOM 742 N N . GLU A 1 91 ? -4.587 -2.774 4.429 1.00 86.75 91 GLU A N 1
ATOM 743 C CA . GLU A 1 91 ? -5.085 -2.161 3.192 1.00 86.75 91 GLU A CA 1
ATOM 744 C C . GLU A 1 91 ? -4.390 -0.829 2.891 1.00 86.75 91 GLU A C 1
ATOM 746 O O . GLU A 1 91 ? -3.941 -0.611 1.765 1.00 86.75 91 GLU A O 1
ATOM 751 N N . GLY A 1 92 ? -4.223 0.032 3.901 1.00 86.69 92 GLY A N 1
ATOM 752 C CA . GLY A 1 92 ? -3.481 1.285 3.760 1.00 86.69 92 GLY A CA 1
ATOM 753 C C . GLY A 1 92 ? -2.018 1.067 3.362 1.00 86.69 92 GLY A C 1
ATOM 754 O O . GLY A 1 92 ? -1.512 1.755 2.476 1.00 86.69 92 GLY A O 1
ATOM 755 N N . GLY A 1 93 ? -1.350 0.076 3.960 1.00 85.88 93 GLY A N 1
ATOM 756 C CA . GLY A 1 93 ? 0.020 -0.298 3.600 1.00 85.88 93 GLY A CA 1
ATOM 757 C C . GLY A 1 93 ? 0.131 -0.870 2.183 1.00 85.88 93 GLY A C 1
ATOM 758 O O . GLY A 1 93 ? 1.049 -0.512 1.448 1.00 85.88 93 GLY A O 1
ATOM 759 N N . ILE A 1 94 ? -0.827 -1.704 1.768 1.00 88.81 94 ILE A N 1
ATOM 760 C CA . ILE A 1 94 ? -0.894 -2.256 0.408 1.00 88.81 94 ILE A CA 1
ATOM 761 C C . ILE A 1 94 ? -1.093 -1.137 -0.619 1.00 88.81 94 ILE A C 1
ATOM 763 O O . ILE A 1 94 ? -0.439 -1.150 -1.661 1.00 88.81 94 ILE A O 1
ATOM 767 N N . LEU A 1 95 ? -1.961 -0.161 -0.337 1.00 87.94 95 LEU A N 1
ATOM 768 C CA . LEU A 1 95 ? -2.179 0.991 -1.216 1.00 87.94 95 LEU A CA 1
ATOM 769 C C . LEU A 1 95 ? -0.906 1.820 -1.383 1.00 87.94 95 LEU A C 1
ATOM 771 O O . LEU A 1 95 ? -0.507 2.078 -2.515 1.00 87.94 95 LEU A O 1
ATOM 775 N N . GLN A 1 96 ? -0.221 2.149 -0.286 1.00 88.44 96 GLN A N 1
ATOM 776 C CA . GLN A 1 96 ? 1.050 2.879 -0.344 1.00 88.44 96 GLN A CA 1
ATOM 777 C C . GLN A 1 96 ? 2.120 2.114 -1.128 1.00 88.44 96 GLN A C 1
ATOM 779 O O . GLN A 1 96 ? 2.829 2.699 -1.944 1.00 88.44 96 GLN A O 1
ATOM 784 N N . GLN A 1 97 ? 2.219 0.798 -0.919 1.00 90.19 97 GLN A N 1
ATOM 785 C CA . GLN A 1 97 ? 3.169 -0.033 -1.652 1.00 90.19 97 GLN A CA 1
ATOM 786 C C . GLN A 1 97 ? 2.840 -0.079 -3.149 1.00 90.19 97 GLN A C 1
ATOM 788 O O . GLN A 1 97 ? 3.739 -0.006 -3.989 1.00 90.19 97 GLN A O 1
ATOM 793 N N . LYS A 1 98 ? 1.554 -0.170 -3.495 1.00 90.88 98 LYS A N 1
ATOM 794 C CA . LYS A 1 98 ? 1.101 -0.144 -4.884 1.00 90.88 98 LYS A CA 1
ATOM 795 C C . LYS A 1 98 ? 1.432 1.192 -5.548 1.00 90.88 98 LYS A C 1
ATOM 797 O O . LYS A 1 98 ? 1.985 1.181 -6.641 1.00 90.88 98 LYS A O 1
ATOM 802 N N . GLU A 1 99 ? 1.153 2.307 -4.880 1.00 90.88 99 GLU A N 1
ATOM 803 C CA . GLU A 1 99 ? 1.494 3.646 -5.373 1.00 90.88 99 GLU A CA 1
ATOM 804 C C . GLU A 1 99 ? 3.006 3.800 -5.572 1.00 90.88 99 GLU A C 1
ATOM 806 O O . GLU A 1 99 ? 3.438 4.285 -6.617 1.00 90.88 99 GLU A O 1
ATOM 811 N N . SER A 1 100 ? 3.830 3.321 -4.630 1.00 93.44 100 SER A N 1
ATOM 812 C CA . SER A 1 100 ? 5.289 3.381 -4.785 1.00 93.44 100 SER A CA 1
ATOM 813 C C . SER A 1 100 ? 5.792 2.555 -5.969 1.00 93.44 100 SER A C 1
ATOM 815 O O . SER A 1 100 ? 6.654 3.019 -6.711 1.00 93.44 100 SER A O 1
ATOM 817 N N . LEU A 1 101 ? 5.226 1.361 -6.179 1.00 93.19 101 LEU A N 1
ATOM 818 C CA . LEU A 1 101 ? 5.594 0.500 -7.302 1.00 93.19 101 LEU A CA 1
ATOM 819 C C . LEU A 1 101 ? 5.140 1.093 -8.637 1.00 93.19 101 LEU A C 1
ATOM 821 O O . LEU A 1 101 ? 5.838 0.948 -9.633 1.00 93.19 101 LEU A O 1
ATOM 825 N N . GLU A 1 102 ? 3.988 1.761 -8.673 1.00 93.88 102 GLU A N 1
ATOM 826 C CA . GLU A 1 102 ? 3.492 2.440 -9.871 1.00 93.88 102 GLU A CA 1
ATOM 827 C C . GLU A 1 102 ? 4.398 3.614 -10.263 1.00 93.88 102 GLU A C 1
ATOM 829 O O . GLU A 1 102 ? 4.762 3.742 -11.432 1.00 93.88 102 GLU A O 1
ATOM 834 N N . ILE A 1 103 ? 4.844 4.409 -9.283 1.00 95.44 103 ILE A N 1
ATOM 835 C CA . ILE A 1 103 ? 5.825 5.481 -9.500 1.00 95.44 103 ILE A CA 1
ATOM 836 C C . ILE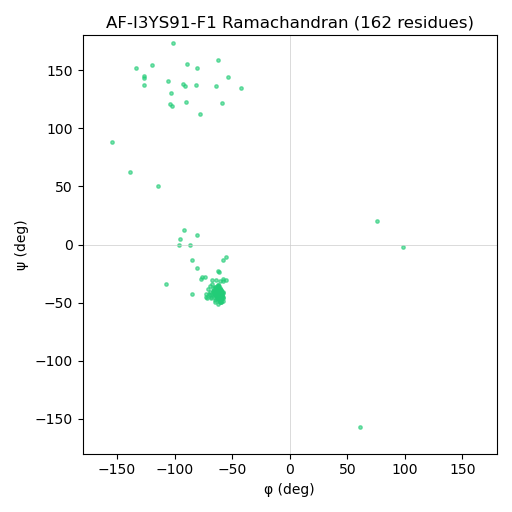 A 1 103 ? 7.148 4.907 -10.023 1.00 95.44 103 ILE A C 1
ATOM 838 O O . ILE A 1 103 ? 7.653 5.380 -11.040 1.00 95.44 103 ILE A O 1
ATOM 842 N N . GLU A 1 104 ? 7.683 3.863 -9.383 1.00 94.94 104 GLU A N 1
ATOM 843 C CA . GLU A 1 104 ? 8.932 3.217 -9.809 1.00 94.94 104 GLU A CA 1
ATOM 844 C C . GLU A 1 104 ? 8.830 2.672 -11.245 1.00 94.94 104 GLU A C 1
ATOM 846 O O . GLU A 1 104 ? 9.746 2.845 -12.052 1.00 94.94 104 GLU A O 1
ATOM 851 N N . ASN A 1 105 ? 7.691 2.075 -11.607 1.00 95.38 105 ASN A N 1
ATOM 852 C CA . ASN A 1 105 ? 7.469 1.563 -12.959 1.00 95.38 105 ASN A CA 1
ATOM 853 C C . ASN A 1 105 ? 7.488 2.689 -14.006 1.00 95.38 105 ASN A C 1
ATOM 855 O O . ASN A 1 105 ? 8.109 2.545 -15.060 1.00 95.38 105 ASN A O 1
ATOM 859 N N . LEU A 1 106 ? 6.848 3.825 -13.705 1.00 95.50 106 LEU A N 1
ATOM 860 C CA . LEU A 1 106 ? 6.843 5.001 -14.579 1.00 95.50 106 LEU A CA 1
ATOM 861 C C . LEU A 1 106 ? 8.242 5.614 -14.729 1.00 95.50 106 LEU A C 1
ATOM 863 O O . LEU A 1 106 ? 8.607 6.087 -15.811 1.00 95.50 106 LEU A O 1
ATOM 867 N N . GLU A 1 107 ? 9.045 5.617 -13.666 1.00 96.69 107 GLU A N 1
ATOM 868 C CA . GLU A 1 107 ? 10.440 6.058 -13.730 1.00 96.69 107 GLU A CA 1
ATOM 869 C C . GLU A 1 107 ? 11.278 5.137 -14.622 1.00 96.69 107 GLU A C 1
ATOM 871 O O . GLU A 1 107 ? 12.045 5.618 -15.464 1.00 96.69 107 GLU A O 1
ATOM 876 N N . LEU A 1 108 ? 11.089 3.822 -14.494 1.00 96.62 108 LEU A N 1
ATOM 877 C CA . LEU A 1 108 ? 11.792 2.823 -15.292 1.00 96.62 108 LEU A CA 1
ATOM 878 C C . LEU A 1 108 ? 11.402 2.894 -16.777 1.00 96.62 108 LEU A C 1
ATOM 880 O O . LEU A 1 108 ? 12.267 2.813 -17.654 1.00 96.62 108 LEU A O 1
ATOM 884 N N . GLU A 1 109 ? 10.120 3.101 -17.076 1.00 95.25 109 GLU A N 1
ATOM 885 C CA . GLU A 1 109 ? 9.627 3.308 -18.440 1.00 95.25 109 GLU A CA 1
ATOM 886 C C . GLU A 1 109 ? 10.238 4.573 -19.065 1.00 95.25 109 GLU A C 1
ATOM 888 O O . GLU A 1 109 ? 10.778 4.526 -20.175 1.00 95.25 109 GLU A O 1
ATOM 893 N N . ASN A 1 110 ? 10.266 5.682 -18.321 1.00 96.44 110 ASN A N 1
ATOM 894 C CA . ASN A 1 110 ? 10.919 6.917 -18.759 1.00 96.44 110 ASN A CA 1
ATOM 895 C C . ASN A 1 110 ? 12.427 6.747 -18.990 1.00 96.44 110 ASN A C 1
ATOM 897 O O . ASN A 1 110 ? 12.969 7.276 -19.966 1.00 96.44 110 ASN A O 1
ATOM 901 N N . ALA A 1 111 ? 13.118 6.019 -18.111 1.00 96.19 111 ALA A N 1
ATOM 902 C CA . ALA A 1 111 ? 14.541 5.733 -18.267 1.00 96.19 111 ALA A CA 1
ATOM 903 C C . ALA A 1 111 ? 14.809 4.896 -19.529 1.00 96.19 111 ALA A C 1
ATOM 905 O O . ALA A 1 111 ? 15.727 5.210 -20.293 1.00 96.19 111 ALA A O 1
ATOM 906 N N . ASN A 1 112 ? 13.970 3.890 -19.796 1.00 96.62 112 ASN A N 1
ATOM 907 C CA . ASN A 1 112 ? 14.053 3.075 -21.006 1.00 96.62 112 ASN A CA 1
ATOM 908 C C . ASN A 1 112 ? 13.820 3.896 -22.278 1.00 96.62 112 ASN A C 1
ATOM 910 O O . ASN A 1 112 ? 14.576 3.738 -23.238 1.00 96.62 112 ASN A O 1
ATOM 914 N N . MET A 1 113 ? 12.836 4.801 -22.289 1.00 96.12 113 MET A N 1
ATOM 915 C CA . MET A 1 113 ? 12.594 5.683 -23.438 1.00 96.12 113 MET A CA 1
ATOM 916 C C . MET A 1 113 ? 13.815 6.556 -23.748 1.00 96.12 113 MET A C 1
ATOM 918 O O . MET A 1 113 ? 14.303 6.554 -24.879 1.00 96.12 113 MET A O 1
ATOM 922 N N . LYS A 1 114 ? 14.382 7.221 -22.734 1.00 96.62 114 LYS A N 1
ATOM 923 C CA . LYS A 1 114 ? 15.604 8.033 -22.894 1.00 96.62 114 LYS A CA 1
ATOM 924 C C . LYS A 1 114 ? 16.789 7.205 -23.385 1.00 96.62 114 LYS A C 1
ATOM 926 O O . LYS A 1 114 ? 17.577 7.653 -24.217 1.00 96.62 114 LYS A O 1
ATOM 931 N N . TYR A 1 115 ? 16.923 5.981 -22.879 1.00 96.62 115 TYR A N 1
ATOM 932 C CA . TYR A 1 115 ? 17.974 5.075 -23.320 1.00 96.62 115 TYR A CA 1
ATOM 933 C C . TYR A 1 115 ? 17.807 4.689 -24.798 1.00 96.62 115 TYR A C 1
ATOM 935 O O . TYR A 1 115 ? 18.778 4.750 -25.555 1.00 96.62 115 TYR A O 1
ATOM 943 N N . GLN A 1 116 ? 16.586 4.380 -25.245 1.00 96.19 116 GLN A N 1
ATOM 944 C CA . GLN A 1 116 ? 16.301 4.099 -26.656 1.00 96.19 116 GLN A CA 1
ATOM 945 C C . GLN A 1 116 ? 16.571 5.303 -27.568 1.00 96.19 116 GLN A C 1
ATOM 947 O O . GLN A 1 116 ? 17.151 5.133 -28.642 1.00 96.19 116 GLN A O 1
ATOM 952 N N . GLU A 1 117 ? 16.221 6.518 -27.140 1.00 97.31 117 GLU A N 1
ATOM 953 C CA . GLU A 1 117 ? 16.567 7.741 -27.874 1.00 97.31 117 GLU A CA 1
ATOM 954 C C . GLU A 1 117 ? 18.083 7.870 -28.055 1.00 97.31 117 GLU A C 1
ATOM 956 O O . GLU A 1 117 ? 18.556 8.078 -29.174 1.00 97.31 117 GLU A O 1
ATOM 961 N N . SER A 1 118 ? 18.849 7.632 -26.986 1.00 96.56 118 SER A N 1
ATOM 962 C CA . SER A 1 118 ? 20.315 7.677 -27.035 1.00 96.56 118 SER A CA 1
ATOM 963 C C . SER A 1 118 ? 20.919 6.626 -27.978 1.00 96.56 118 SER A C 1
ATOM 965 O O . SER A 1 118 ? 21.927 6.890 -28.639 1.00 96.56 118 SER A O 1
ATOM 967 N N . ILE A 1 119 ? 20.306 5.439 -28.082 1.00 97.31 119 ILE A N 1
ATOM 968 C CA . ILE A 1 119 ? 20.714 4.411 -29.049 1.00 97.31 119 ILE A CA 1
ATOM 969 C C . ILE A 1 119 ? 20.482 4.923 -30.467 1.00 97.31 119 ILE A C 1
ATOM 971 O O . ILE A 1 119 ? 21.397 4.867 -31.289 1.00 97.31 119 ILE A O 1
ATOM 975 N N . ARG A 1 120 ? 19.299 5.479 -30.743 1.00 96.38 120 ARG A N 1
ATOM 976 C CA . ARG A 1 120 ? 18.945 5.985 -32.073 1.00 96.38 120 ARG A CA 1
ATOM 977 C C . ARG A 1 120 ? 19.883 7.104 -32.532 1.00 96.38 120 ARG A C 1
ATOM 979 O O . ARG A 1 120 ? 20.303 7.118 -33.688 1.00 96.38 120 ARG A O 1
ATOM 986 N N . GLU A 1 121 ? 20.247 8.015 -31.633 1.00 97.38 121 GLU A N 1
ATOM 987 C CA . GLU A 1 121 ? 21.228 9.070 -31.920 1.00 97.38 121 GLU A CA 1
ATOM 988 C C . GLU A 1 121 ? 22.602 8.490 -32.274 1.00 97.38 121 GLU A C 1
ATOM 990 O O . GLU A 1 121 ? 23.226 8.904 -33.255 1.00 97.38 121 GLU A O 1
ATOM 995 N N . LYS A 1 122 ? 23.073 7.491 -31.518 1.00 96.62 122 LYS A N 1
ATOM 996 C CA . LYS A 1 122 ? 24.348 6.818 -31.802 1.00 96.62 122 LYS A CA 1
ATOM 997 C C . LYS A 1 122 ? 24.321 6.060 -33.126 1.00 96.62 122 LYS A C 1
ATOM 999 O O . LYS A 1 122 ? 25.296 6.113 -33.873 1.00 96.62 122 LYS A O 1
ATOM 1004 N N . GLU A 1 123 ? 23.221 5.390 -33.454 1.00 97.12 123 GLU A N 1
ATOM 1005 C CA . GLU A 1 123 ? 23.046 4.726 -34.750 1.00 97.12 123 GLU A CA 1
ATOM 1006 C C . GLU A 1 123 ? 23.096 5.722 -35.911 1.00 97.12 123 GLU A C 1
ATOM 1008 O O . GLU A 1 123 ? 23.712 5.456 -36.949 1.00 97.12 123 GLU A O 1
ATOM 1013 N N . GLU A 1 124 ? 22.493 6.897 -35.738 1.00 97.12 124 GLU A N 1
ATOM 1014 C CA . GLU A 1 124 ? 22.568 7.967 -36.721 1.00 97.12 124 GLU A CA 1
ATOM 1015 C C . GLU A 1 124 ? 23.994 8.500 -36.890 1.00 97.12 124 GLU A C 1
ATOM 1017 O O . GLU A 1 124 ? 24.450 8.667 -38.027 1.00 97.12 124 GLU A O 1
ATOM 1022 N N . GLN A 1 125 ? 24.728 8.693 -35.792 1.00 96.69 125 GLN A N 1
ATOM 1023 C CA . GLN A 1 125 ? 26.142 9.070 -35.839 1.00 96.69 125 GLN A CA 1
ATOM 1024 C C . GLN A 1 125 ? 26.975 8.022 -36.585 1.00 96.69 125 GLN A C 1
ATOM 1026 O O . GLN A 1 125 ? 27.722 8.377 -37.497 1.00 96.69 125 GLN A O 1
ATOM 1031 N N . ILE A 1 126 ? 26.801 6.732 -36.274 1.00 96.12 126 ILE A N 1
ATOM 1032 C CA . ILE A 1 126 ? 27.488 5.629 -36.966 1.00 96.12 126 ILE A CA 1
ATOM 1033 C C . ILE A 1 126 ? 27.161 5.646 -38.462 1.00 96.12 126 ILE A C 1
ATOM 1035 O O . ILE A 1 126 ? 28.052 5.523 -39.303 1.00 96.12 126 ILE A O 1
ATOM 1039 N N . ARG A 1 127 ? 25.889 5.838 -38.823 1.00 95.19 127 ARG A N 1
ATOM 1040 C CA . ARG A 1 127 ? 25.450 5.915 -40.220 1.00 95.19 127 ARG A CA 1
ATOM 1041 C C . ARG A 1 127 ? 26.075 7.100 -40.956 1.00 95.19 127 ARG A C 1
ATOM 1043 O O . ARG A 1 127 ? 26.458 6.947 -42.116 1.00 95.19 127 ARG A O 1
ATOM 1050 N N . ASN A 1 128 ? 26.177 8.259 -40.311 1.00 95.88 128 ASN A N 1
ATOM 1051 C CA . ASN A 1 128 ? 26.799 9.446 -40.897 1.00 95.88 128 ASN A CA 1
ATOM 1052 C C . ASN A 1 128 ? 28.310 9.251 -41.071 1.00 95.88 128 ASN A C 1
ATOM 1054 O O . ASN A 1 128 ? 28.813 9.443 -42.175 1.00 95.88 128 ASN A O 1
ATOM 1058 N N . LEU A 1 129 ? 28.999 8.732 -40.051 1.00 94.62 129 LEU A N 1
ATOM 1059 C CA . LEU A 1 129 ? 30.418 8.374 -40.133 1.00 94.62 129 LEU A CA 1
ATOM 1060 C C . LEU A 1 129 ? 30.690 7.348 -41.242 1.00 94.62 129 LEU A C 1
ATOM 1062 O O . LEU A 1 129 ? 31.647 7.493 -41.999 1.00 94.62 129 LEU A O 1
ATOM 1066 N N . ASN A 1 130 ? 29.823 6.347 -41.407 1.00 94.50 130 ASN A N 1
ATOM 1067 C CA . ASN A 1 130 ? 29.932 5.383 -42.502 1.00 94.50 130 ASN A CA 1
ATOM 1068 C C . ASN A 1 130 ? 29.762 6.045 -43.877 1.00 94.50 130 ASN A C 1
ATOM 1070 O O . ASN A 1 130 ? 30.518 5.740 -44.800 1.00 94.50 130 ASN A O 1
ATOM 1074 N N . LYS A 1 131 ? 28.804 6.969 -44.029 1.00 93.44 131 LYS A N 1
ATOM 1075 C CA . LYS A 1 131 ? 28.633 7.735 -45.276 1.00 93.44 131 LYS A CA 1
ATOM 1076 C C . LYS A 1 131 ? 29.858 8.592 -45.585 1.00 93.44 131 LYS A C 1
ATOM 1078 O O . LYS A 1 131 ? 30.288 8.625 -46.738 1.00 93.44 131 LYS A O 1
ATOM 1083 N N . ASP A 1 132 ? 30.418 9.258 -44.582 1.00 92.38 132 ASP A N 1
ATOM 1084 C CA . ASP A 1 132 ? 31.591 10.114 -44.755 1.00 92.38 132 ASP A CA 1
ATOM 1085 C C . ASP A 1 132 ? 32.843 9.291 -45.071 1.00 92.38 132 ASP A C 1
ATOM 1087 O O . ASP A 1 132 ? 33.562 9.624 -46.012 1.00 92.38 132 ASP A O 1
ATOM 1091 N N . ASN A 1 133 ? 33.036 8.145 -44.414 1.00 92.88 133 ASN A N 1
ATOM 1092 C CA . ASN A 1 133 ? 34.101 7.200 -44.755 1.00 92.88 133 ASN A CA 1
ATOM 1093 C C . ASN A 1 133 ? 33.984 6.695 -46.202 1.00 92.88 133 ASN A C 1
ATOM 1095 O O . ASN A 1 133 ? 34.980 6.662 -46.927 1.00 92.88 133 ASN A O 1
ATOM 1099 N N . LEU A 1 134 ? 32.774 6.355 -46.667 1.00 91.25 134 LEU A N 1
ATOM 1100 C CA . LEU A 1 134 ? 32.544 5.962 -48.064 1.00 91.25 134 LEU A CA 1
ATOM 1101 C C . LEU A 1 134 ? 32.852 7.104 -49.044 1.00 91.25 134 LEU A C 1
ATOM 1103 O O . LEU A 1 134 ? 33.431 6.872 -50.107 1.00 91.25 134 LEU A O 1
ATOM 1107 N N . ARG A 1 135 ? 32.491 8.345 -48.696 1.00 91.44 135 ARG A N 1
ATOM 1108 C CA . ARG A 1 135 ? 32.799 9.537 -49.502 1.00 91.44 135 ARG A CA 1
ATOM 1109 C C . ARG A 1 135 ? 34.298 9.800 -49.586 1.00 91.44 135 ARG A C 1
ATOM 1111 O O . ARG A 1 135 ? 34.790 10.034 -50.688 1.00 91.44 135 ARG A O 1
ATOM 1118 N N . LEU A 1 136 ? 35.007 9.733 -48.460 1.00 90.88 136 LEU A N 1
ATOM 1119 C CA . LEU A 1 136 ? 36.458 9.909 -48.394 1.00 90.88 136 LEU A CA 1
ATOM 1120 C C . LEU A 1 136 ? 37.186 8.832 -49.198 1.00 90.88 136 LEU A C 1
ATOM 1122 O O . LEU A 1 136 ? 38.072 9.161 -49.980 1.00 90.88 136 LEU A O 1
ATOM 1126 N N . ASN A 1 137 ? 36.763 7.570 -49.087 1.00 90.31 137 ASN A N 1
ATOM 1127 C CA . ASN A 1 137 ? 37.346 6.481 -49.869 1.00 90.31 137 ASN A CA 1
ATOM 1128 C C . ASN A 1 137 ? 37.127 6.684 -51.381 1.00 90.31 137 ASN A C 1
ATOM 1130 O O . ASN A 1 137 ? 38.058 6.584 -52.177 1.00 90.31 137 ASN A O 1
ATOM 1134 N N . ASN A 1 138 ? 35.912 7.068 -51.790 1.00 91.06 138 ASN A N 1
ATOM 1135 C CA . ASN A 1 138 ? 35.633 7.408 -53.189 1.00 91.06 138 ASN A CA 1
ATOM 1136 C C . ASN A 1 138 ? 36.463 8.602 -53.681 1.00 91.06 138 ASN A C 1
ATOM 1138 O O . ASN A 1 138 ? 36.852 8.647 -54.850 1.00 91.06 138 ASN A O 1
ATOM 1142 N N . TRP A 1 139 ? 36.718 9.576 -52.810 1.00 93.12 139 TRP A N 1
ATOM 1143 C CA . TRP A 1 139 ? 37.556 10.724 -53.125 1.00 93.12 139 TRP A CA 1
ATOM 1144 C C . TRP A 1 139 ? 39.030 10.331 -53.281 1.00 93.12 139 TRP A C 1
ATOM 1146 O O . TRP A 1 139 ? 39.634 10.733 -54.273 1.00 93.12 139 TRP A O 1
ATOM 1156 N N . ASP A 1 140 ? 39.574 9.480 -52.403 1.00 91.88 140 ASP A N 1
ATOM 1157 C CA . ASP A 1 140 ? 40.947 8.960 -52.523 1.00 91.88 140 ASP A CA 1
ATOM 1158 C C . ASP A 1 140 ? 41.144 8.215 -53.854 1.00 91.88 140 ASP A C 1
ATOM 1160 O O . ASP A 1 140 ? 42.092 8.481 -54.594 1.00 91.88 140 ASP A O 1
ATOM 1164 N N . ILE A 1 141 ? 40.186 7.362 -54.239 1.00 92.12 141 ILE A N 1
ATOM 1165 C CA . ILE A 1 141 ? 40.217 6.664 -55.535 1.00 92.12 141 ILE A CA 1
ATOM 1166 C C . ILE A 1 141 ? 40.282 7.669 -56.695 1.00 92.12 141 ILE A C 1
ATOM 1168 O O . ILE A 1 141 ? 41.125 7.536 -57.585 1.00 92.12 141 ILE A O 1
ATOM 1172 N N . ARG A 1 142 ? 39.419 8.694 -56.695 1.00 91.75 142 ARG A N 1
ATOM 1173 C CA . ARG A 1 142 ? 39.412 9.728 -57.746 1.00 91.75 142 ARG A CA 1
ATOM 1174 C C . ARG A 1 142 ? 40.711 10.533 -57.769 1.00 91.75 142 ARG A C 1
ATOM 1176 O O . ARG A 1 142 ? 41.223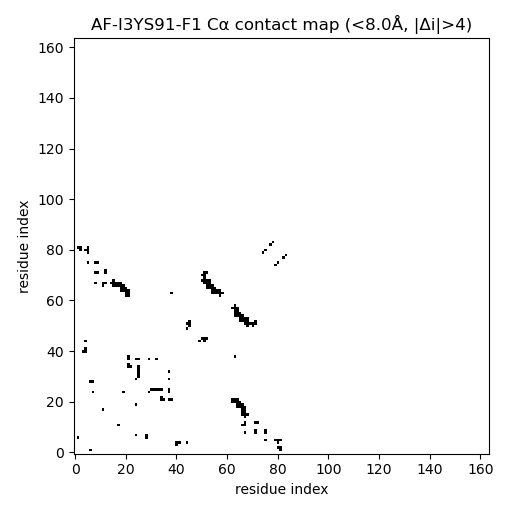 10.825 -58.848 1.00 91.75 142 ARG A O 1
ATOM 1183 N N . PHE A 1 143 ? 41.251 10.865 -56.601 1.00 93.56 143 PHE A N 1
ATOM 1184 C CA . PHE A 1 143 ? 42.488 11.624 -56.461 1.00 93.56 143 PHE A CA 1
ATOM 1185 C C . PHE A 1 143 ? 43.697 10.857 -57.016 1.00 93.56 143 PHE A C 1
ATOM 1187 O O . PHE A 1 143 ? 44.496 11.421 -57.766 1.00 93.56 143 PHE A O 1
ATOM 1194 N N . ARG A 1 144 ? 43.788 9.547 -56.752 1.00 93.62 144 ARG A N 1
ATOM 1195 C CA . ARG A 1 144 ? 44.837 8.688 -57.330 1.00 93.62 144 ARG A CA 1
ATOM 1196 C C . ARG A 1 144 ? 44.782 8.646 -58.856 1.00 93.62 144 ARG A C 1
ATOM 1198 O O . ARG A 1 144 ? 45.820 8.772 -59.503 1.00 93.62 144 ARG A O 1
ATOM 1205 N N . TRP A 1 145 ? 43.585 8.527 -59.437 1.00 94.31 145 TRP A N 1
ATOM 1206 C CA . TRP A 1 145 ? 43.408 8.585 -60.894 1.00 94.31 145 TRP A CA 1
ATOM 1207 C C . TRP A 1 145 ? 43.821 9.937 -61.478 1.00 94.31 145 TRP A C 1
ATOM 1209 O O . TRP A 1 145 ? 44.480 9.984 -62.515 1.00 94.31 145 TRP A O 1
ATOM 1219 N N . PHE A 1 146 ? 43.487 11.034 -60.799 1.00 94.19 146 PHE A N 1
ATOM 1220 C CA . PHE A 1 146 ? 43.885 12.376 -61.216 1.00 94.19 146 PHE A CA 1
ATOM 1221 C C . PHE A 1 146 ? 45.412 12.541 -61.256 1.00 94.19 146 PHE A C 1
ATOM 1223 O O . PHE A 1 146 ? 45.947 13.024 -62.255 1.00 94.19 146 PHE A O 1
ATOM 1230 N N . ILE A 1 147 ? 46.120 12.069 -60.222 1.00 94.44 147 ILE A N 1
ATOM 1231 C CA . ILE A 1 147 ? 47.590 12.073 -60.197 1.00 94.44 147 ILE A CA 1
ATOM 1232 C C . ILE A 1 147 ? 48.154 11.257 -61.365 1.00 94.44 147 ILE A C 1
ATOM 1234 O O . ILE A 1 147 ? 49.039 11.747 -62.061 1.00 94.44 147 ILE A O 1
ATOM 1238 N N . ALA A 1 148 ? 47.633 10.049 -61.606 1.00 94.50 148 ALA A N 1
ATOM 1239 C CA . ALA A 1 148 ? 48.108 9.180 -62.685 1.00 94.50 148 ALA A CA 1
ATOM 1240 C C . ALA A 1 148 ? 47.955 9.817 -64.079 1.00 94.50 148 ALA A C 1
ATOM 1242 O O . ALA A 1 148 ? 48.838 9.686 -64.925 1.00 94.50 148 ALA A O 1
ATOM 1243 N N . ILE A 1 149 ? 46.857 10.541 -64.318 1.00 95.12 149 ILE A N 1
ATOM 1244 C CA . ILE A 1 149 ? 46.633 11.256 -65.583 1.00 95.12 149 ILE A CA 1
ATOM 1245 C C . ILE A 1 149 ? 47.623 12.418 -65.731 1.00 95.12 149 ILE A C 1
ATOM 1247 O O . ILE A 1 149 ? 48.227 12.579 -66.791 1.00 95.12 149 ILE A O 1
ATOM 1251 N N . ILE A 1 150 ? 47.826 13.216 -64.678 1.00 95.12 150 ILE A N 1
ATOM 1252 C CA . ILE A 1 150 ? 48.759 14.352 -64.717 1.00 95.12 150 ILE A CA 1
ATOM 1253 C C . ILE A 1 150 ? 50.192 13.882 -64.966 1.00 95.12 150 ILE A C 1
ATOM 1255 O O . ILE A 1 150 ? 50.881 14.451 -65.815 1.00 95.12 150 ILE A O 1
ATOM 1259 N N . THR A 1 151 ? 50.650 12.844 -64.263 1.00 95.19 151 THR A N 1
ATOM 1260 C CA . THR A 1 151 ? 52.010 12.318 -64.443 1.00 95.19 151 THR A CA 1
ATOM 1261 C C . THR A 1 151 ? 52.211 11.745 -65.842 1.00 95.19 151 THR A C 1
ATOM 1263 O O . THR A 1 151 ? 53.264 11.973 -66.439 1.00 95.19 151 THR A O 1
ATOM 1266 N N . PHE A 1 152 ? 51.192 11.088 -66.408 1.00 94.50 152 PHE A N 1
ATOM 1267 C CA . PHE A 1 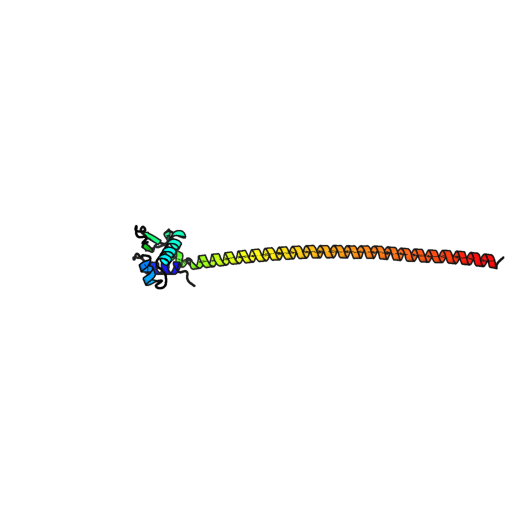152 ? 51.212 10.621 -67.794 1.00 94.50 152 PHE A CA 1
ATOM 1268 C C . PHE A 1 152 ? 51.364 11.779 -68.795 1.00 94.50 152 PHE A C 1
ATOM 1270 O O . PHE A 1 152 ? 52.229 11.723 -69.670 1.00 94.50 152 PHE A O 1
ATOM 1277 N N . ILE A 1 153 ? 50.584 12.855 -68.638 1.00 95.06 153 ILE A N 1
ATOM 1278 C CA . ILE A 1 153 ? 50.653 14.042 -69.509 1.00 95.06 153 ILE A CA 1
ATOM 1279 C C . ILE A 1 153 ? 52.028 14.717 -69.414 1.00 95.06 153 ILE A C 1
ATOM 1281 O O . ILE A 1 153 ? 52.628 15.034 -70.440 1.00 95.06 153 ILE A O 1
ATOM 1285 N N . ILE A 1 154 ? 52.555 14.912 -68.201 1.00 95.06 154 ILE A N 1
ATOM 1286 C CA . ILE A 1 154 ? 53.880 15.517 -67.994 1.00 95.06 154 ILE A CA 1
ATOM 1287 C C . ILE A 1 154 ? 54.972 14.663 -68.651 1.00 95.06 154 ILE A C 1
ATOM 1289 O O . ILE A 1 154 ? 55.817 15.200 -69.367 1.00 95.06 154 ILE A O 1
ATOM 1293 N N . GLY A 1 155 ? 54.937 13.341 -68.457 1.00 93.75 155 GLY A N 1
ATOM 1294 C CA . GLY A 1 155 ? 55.885 12.421 -69.088 1.00 93.75 155 GLY A CA 1
AT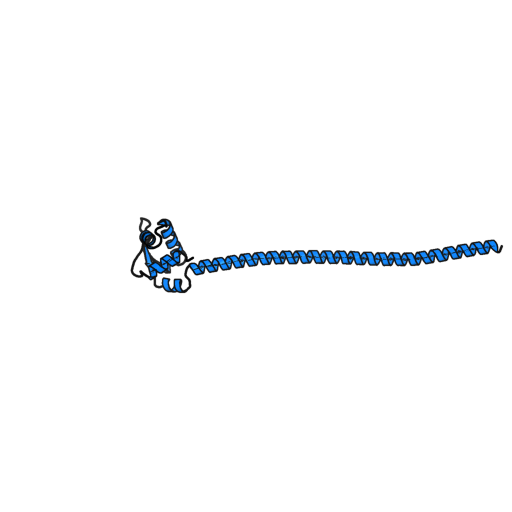OM 1295 C C . GLY A 1 155 ? 55.835 12.488 -70.616 1.00 93.75 155 GLY A C 1
ATOM 1296 O O . GLY A 1 155 ? 56.879 12.502 -71.268 1.00 93.75 155 GLY A O 1
ATOM 1297 N N . PHE A 1 156 ? 54.633 12.610 -71.187 1.00 93.06 156 PHE A N 1
ATOM 1298 C CA . PHE A 1 156 ? 54.451 12.789 -72.626 1.00 93.06 156 PHE A CA 1
ATOM 1299 C C . PHE A 1 156 ? 55.076 14.099 -73.132 1.00 93.06 156 PHE A C 1
ATOM 1301 O O . PHE A 1 156 ? 55.796 14.085 -74.129 1.00 93.06 156 PHE A O 1
ATOM 1308 N N . ILE A 1 157 ? 54.865 15.214 -72.421 1.00 93.19 157 ILE A N 1
ATOM 1309 C CA . ILE A 1 157 ? 55.445 16.523 -72.766 1.00 93.19 157 ILE A CA 1
ATOM 1310 C C . ILE A 1 157 ? 56.979 16.480 -72.709 1.00 93.19 157 ILE A C 1
ATOM 1312 O O . ILE A 1 157 ? 57.634 16.947 -73.639 1.00 93.19 157 ILE A O 1
ATOM 1316 N N . ILE A 1 158 ? 57.560 15.892 -71.658 1.00 92.62 158 ILE A N 1
ATOM 1317 C CA . ILE A 1 158 ? 59.021 15.765 -71.514 1.00 92.62 158 ILE A CA 1
ATOM 1318 C C . ILE A 1 158 ? 59.611 14.940 -72.665 1.00 92.62 158 ILE A C 1
ATOM 1320 O O . ILE A 1 158 ? 60.589 15.359 -73.282 1.00 92.62 158 ILE A O 1
ATOM 1324 N N . ASN A 1 159 ? 59.002 13.795 -72.990 1.00 91.62 159 ASN A N 1
ATOM 1325 C CA . ASN A 1 159 ? 59.450 12.938 -74.089 1.00 91.62 159 ASN A CA 1
ATOM 1326 C C . ASN A 1 159 ? 59.371 13.659 -75.449 1.00 91.62 159 ASN A C 1
ATOM 1328 O O . ASN A 1 159 ? 60.291 13.568 -76.259 1.00 91.62 159 ASN A O 1
ATOM 1332 N N . PHE A 1 160 ? 58.298 14.419 -75.682 1.00 91.12 160 PHE A N 1
ATOM 1333 C CA . PHE A 1 160 ? 58.132 15.209 -76.903 1.00 91.12 160 PHE A CA 1
ATOM 1334 C C . PHE A 1 160 ? 59.199 16.303 -77.052 1.00 91.12 160 PHE A C 1
ATOM 1336 O O . PHE A 1 160 ? 59.665 16.552 -78.159 1.00 91.12 160 PHE A O 1
ATOM 1343 N N . ILE A 1 161 ? 59.600 16.942 -75.949 1.00 90.62 161 ILE A N 1
ATOM 1344 C CA . ILE A 1 161 ? 60.655 17.965 -75.956 1.00 90.62 161 ILE A CA 1
ATOM 1345 C C . ILE A 1 161 ? 62.038 17.342 -76.193 1.00 90.62 161 ILE A C 1
ATOM 1347 O O . ILE A 1 161 ? 62.842 17.939 -76.895 1.00 90.62 161 ILE A O 1
ATOM 1351 N N . LEU A 1 162 ? 62.321 16.163 -75.629 1.00 85.38 162 LEU A N 1
ATOM 1352 C CA . LEU A 1 162 ? 63.630 15.504 -75.758 1.00 85.38 162 LEU A CA 1
ATOM 1353 C C . LEU A 1 162 ? 63.867 14.841 -77.126 1.00 85.38 162 LEU A C 1
ATOM 1355 O O . LEU A 1 162 ? 65.015 14.713 -77.536 1.00 85.38 162 LEU A O 1
ATOM 1359 N N . ASN A 1 163 ? 62.808 14.406 -77.815 1.00 75.50 163 ASN A N 1
ATOM 1360 C CA . ASN A 1 163 ? 62.889 13.781 -79.145 1.00 75.50 163 ASN A CA 1
ATOM 1361 C C . ASN A 1 163 ? 62.749 14.780 -80.311 1.00 75.50 163 ASN A C 1
ATOM 1363 O O . ASN A 1 163 ? 62.546 14.364 -81.455 1.00 75.50 163 ASN A O 1
ATOM 1367 N N . ARG A 1 164 ? 62.833 16.082 -80.031 1.00 55.47 164 ARG A N 1
ATOM 1368 C CA . ARG A 1 164 ? 62.862 17.158 -81.023 1.00 55.47 164 ARG A CA 1
ATOM 1369 C C . ARG A 1 164 ? 64.236 17.811 -81.046 1.00 55.47 164 ARG A C 1
ATOM 1371 O O . ARG A 1 164 ? 64.671 18.154 -82.166 1.00 55.47 164 ARG A O 1
#

Mean predicted aligned error: 11.84 Å

Radius of gyration: 45.8 Å; Cα contacts (8 Å, |Δi|>4): 104; chains: 1; bounding box: 95×32×119 Å